Protein AF-A0A8J7H3U6-F1 (afdb_monomer_lite)

Foldseek 3Di:
DDWDKDKDKDKAADPVVVVVVQVCCCPPDQWPHKDWDDKDWDFDDDPVDTDIMIITMIIIIGDCVVVVPPPPPPDD

Secondary structure (DSSP, 8-state):
---EEEEEEEEES-HHHHHHHHHHHHHHSSEEEEEEEEEEEEEE--TTS-EEEEEEEEEEEE-GGGTTT-------

Sequence (76 aa):
MQDGKVYLTGRSHEYADIVHFSSRLATETALTSARLMQTWQEIMASPKGDVPGLTFHLQVDWRVERLSLQDEPHDE

pLDDT: mean 77.83, std 15.37, range [42.84, 93.81]

Radius of gyration: 16.38 Å; chains: 1; bounding box: 48×17×42 Å

Structure (mmCIF, N/CA/C/O backbone):
data_AF-A0A8J7H3U6-F1
#
_entry.id   AF-A0A8J7H3U6-F1
#
loop_
_atom_site.group_PDB
_atom_site.id
_atom_site.type_symbol
_atom_site.label_atom_id
_atom_site.label_alt_id
_atom_site.label_comp_id
_atom_site.label_asym_id
_atom_site.label_entity_id
_atom_site.label_seq_id
_atom_site.pdbx_PDB_ins_code
_atom_site.Cartn_x
_atom_site.Cartn_y
_atom_site.Cartn_z
_atom_site.occupancy
_atom_site.B_iso_or_equiv
_atom_site.auth_seq_id
_atom_site.auth_comp_id
_atom_site.auth_asym_id
_atom_site.auth_atom_id
_atom_site.pdbx_PDB_model_num
ATOM 1 N N . MET A 1 1 ? -17.284 -8.471 17.716 1.00 53.25 1 MET A N 1
ATOM 2 C CA . MET A 1 1 ? -16.366 -8.503 16.555 1.00 53.25 1 MET A CA 1
ATOM 3 C C . MET A 1 1 ? -14.989 -8.082 17.047 1.00 53.25 1 MET A C 1
ATOM 5 O O . MET A 1 1 ? -14.932 -7.232 17.925 1.00 53.25 1 MET A O 1
ATOM 9 N N . GLN A 1 2 ? -13.924 -8.737 16.588 1.00 55.06 2 GLN A N 1
ATOM 10 C CA . GLN A 1 2 ? -12.576 -8.600 17.147 1.00 55.06 2 GLN A CA 1
ATOM 11 C C . GLN A 1 2 ? -11.732 -7.684 16.254 1.00 55.06 2 GLN A C 1
ATOM 13 O O . GLN A 1 2 ? -11.817 -7.794 15.030 1.00 55.06 2 GLN A O 1
ATOM 18 N N . ASP A 1 3 ? -10.921 -6.816 16.859 1.00 65.75 3 ASP A N 1
ATOM 19 C CA . ASP A 1 3 ? -9.835 -6.139 16.151 1.00 65.75 3 ASP A CA 1
ATOM 20 C C . ASP A 1 3 ? -8.981 -7.187 15.432 1.00 65.75 3 ASP A C 1
ATOM 22 O O . ASP A 1 3 ? -8.707 -8.266 15.971 1.00 65.75 3 ASP A O 1
ATOM 26 N N . GLY A 1 4 ? -8.581 -6.893 14.200 1.00 76.50 4 GLY A N 1
ATOM 27 C CA . GLY A 1 4 ? -7.848 -7.850 13.380 1.00 76.50 4 GLY A CA 1
ATOM 28 C C . GLY A 1 4 ? -6.665 -7.236 12.655 1.00 76.50 4 GLY A C 1
ATOM 29 O O . GLY A 1 4 ? -6.389 -6.040 12.738 1.00 76.50 4 GLY A O 1
ATOM 30 N N . LYS A 1 5 ? -5.961 -8.098 11.930 1.00 84.25 5 LYS A N 1
ATOM 31 C CA . LYS A 1 5 ? -4.840 -7.725 11.075 1.00 84.25 5 LYS A CA 1
ATOM 32 C C . LYS A 1 5 ? -5.123 -8.210 9.672 1.00 84.25 5 LYS A C 1
ATOM 34 O O . LYS A 1 5 ? -5.486 -9.370 9.488 1.00 84.25 5 LYS A O 1
ATOM 39 N N . VAL A 1 6 ? -4.933 -7.332 8.700 1.00 85.00 6 VAL A N 1
ATOM 40 C CA . VAL A 1 6 ? -5.046 -7.650 7.280 1.00 85.00 6 VAL A CA 1
ATOM 41 C C . VAL A 1 6 ? -3.695 -7.408 6.627 1.00 85.00 6 VAL A C 1
ATOM 43 O O . VAL A 1 6 ? -3.002 -6.439 6.935 1.00 85.00 6 VAL A O 1
ATOM 46 N N . TYR A 1 7 ? -3.317 -8.305 5.724 1.00 89.06 7 TYR A N 1
ATOM 47 C CA . TYR A 1 7 ? -2.130 -8.154 4.896 1.00 89.06 7 TYR A CA 1
ATOM 48 C C . TYR A 1 7 ? -2.567 -7.754 3.491 1.00 89.06 7 TYR A C 1
ATOM 50 O O . TYR A 1 7 ? -3.402 -8.428 2.891 1.00 89.06 7 TYR A O 1
ATOM 58 N N . LEU A 1 8 ? -2.024 -6.650 2.982 1.00 88.38 8 LEU A N 1
ATOM 59 C CA . LEU A 1 8 ? -2.289 -6.162 1.633 1.00 88.38 8 LEU A CA 1
ATOM 60 C C . LEU A 1 8 ? -1.033 -6.315 0.783 1.00 88.38 8 LEU A C 1
ATOM 62 O O . LEU A 1 8 ? 0.062 -5.961 1.221 1.00 88.38 8 LEU A O 1
ATOM 66 N N . THR A 1 9 ? -1.215 -6.774 -0.448 1.00 91.81 9 THR A N 1
ATOM 67 C CA . THR A 1 9 ? -0.178 -6.782 -1.480 1.00 91.81 9 THR A CA 1
ATOM 68 C C . THR A 1 9 ? -0.611 -5.838 -2.588 1.00 91.81 9 THR A C 1
ATOM 70 O O . THR A 1 9 ? -1.726 -5.949 -3.096 1.00 91.81 9 THR A O 1
ATOM 73 N N . GLY A 1 10 ? 0.261 -4.905 -2.951 1.00 90.75 10 GLY A N 1
ATOM 74 C CA . GLY A 1 10 ? 0.004 -3.924 -3.996 1.00 90.75 10 GLY A CA 1
ATOM 75 C C . GLY A 1 10 ? 1.179 -3.783 -4.951 1.00 90.75 10 GLY A C 1
ATOM 76 O O . GLY A 1 10 ? 2.281 -4.264 -4.685 1.00 90.75 10 GLY A O 1
ATOM 77 N N . ARG A 1 11 ? 0.918 -3.103 -6.069 1.00 91.81 11 ARG A N 1
ATOM 78 C CA . ARG A 1 11 ? 1.907 -2.752 -7.089 1.00 91.81 11 ARG A CA 1
ATOM 79 C C . ARG A 1 11 ? 1.865 -1.255 -7.357 1.00 91.81 11 ARG A C 1
ATOM 81 O O . ARG A 1 11 ? 0.785 -0.672 -7.378 1.00 91.81 11 ARG A O 1
ATOM 88 N N . SER A 1 12 ? 3.028 -0.652 -7.562 1.00 90.50 12 SER A N 1
ATOM 89 C CA . SER A 1 12 ? 3.186 0.758 -7.927 1.00 90.50 12 SER A CA 1
ATOM 90 C C . SER A 1 12 ? 4.358 0.929 -8.889 1.00 90.50 12 SER A C 1
ATOM 92 O O . SER A 1 12 ? 5.231 0.069 -8.959 1.00 90.50 12 SER A O 1
ATOM 94 N N . HIS A 1 13 ? 4.408 2.041 -9.614 1.00 88.25 13 HIS A N 1
ATOM 95 C CA . HIS A 1 13 ? 5.595 2.424 -10.382 1.00 88.25 13 HIS A CA 1
ATOM 96 C C . HIS A 1 13 ? 6.562 3.286 -9.565 1.00 88.25 13 HIS A C 1
ATOM 98 O O . HIS A 1 13 ? 7.761 3.280 -9.836 1.00 88.25 13 HIS A O 1
ATOM 104 N N . GLU A 1 14 ? 6.066 3.971 -8.533 1.00 88.69 14 GLU A N 1
ATOM 105 C CA . GLU A 1 14 ? 6.854 4.893 -7.721 1.00 88.69 14 GLU A CA 1
ATOM 106 C C . GLU A 1 14 ? 6.759 4.560 -6.232 1.00 88.69 14 GLU A C 1
ATOM 108 O O . GLU A 1 14 ? 5.699 4.208 -5.708 1.00 88.69 14 GLU A O 1
ATOM 113 N N . TYR A 1 15 ? 7.886 4.688 -5.526 1.00 87.12 15 TYR A N 1
ATOM 114 C CA . TYR A 1 15 ? 7.934 4.465 -4.079 1.00 87.12 15 TYR A CA 1
ATOM 115 C C . TYR A 1 15 ? 7.179 5.554 -3.309 1.00 87.12 15 TYR A C 1
ATOM 117 O O . TYR A 1 15 ? 6.543 5.265 -2.296 1.00 87.12 15 TYR A O 1
ATOM 125 N N . ALA A 1 16 ? 7.208 6.795 -3.809 1.00 90.88 16 ALA A N 1
ATOM 126 C CA . ALA A 1 16 ? 6.459 7.905 -3.229 1.00 90.88 16 ALA A CA 1
ATOM 127 C C . ALA A 1 16 ? 4.960 7.578 -3.164 1.00 90.88 16 ALA A C 1
ATOM 129 O O . ALA A 1 16 ? 4.353 7.722 -2.104 1.00 90.88 16 ALA A O 1
ATOM 130 N N . ASP A 1 17 ? 4.394 7.028 -4.240 1.00 90.81 17 ASP A N 1
ATOM 131 C CA . ASP A 1 17 ? 2.989 6.611 -4.289 1.00 90.81 17 ASP A CA 1
ATOM 132 C C . ASP A 1 17 ? 2.654 5.546 -3.241 1.00 90.81 17 ASP A C 1
ATOM 134 O O . ASP A 1 17 ? 1.602 5.615 -2.607 1.00 90.81 17 ASP A O 1
ATOM 138 N N . ILE A 1 18 ? 3.561 4.593 -2.991 1.00 90.81 18 ILE A N 1
ATOM 139 C CA . ILE A 1 18 ? 3.379 3.560 -1.957 1.00 90.81 18 ILE A CA 1
ATOM 140 C C . ILE A 1 18 ? 3.304 4.205 -0.571 1.00 90.81 18 ILE A C 1
ATOM 142 O O . ILE A 1 18 ? 2.433 3.860 0.232 1.00 90.81 18 ILE A O 1
ATOM 146 N N . VAL A 1 19 ? 4.197 5.154 -0.281 1.00 88.62 19 VAL A N 1
ATOM 147 C CA . VAL A 1 19 ? 4.219 5.878 0.998 1.00 88.62 19 VAL A CA 1
ATOM 148 C C . VAL A 1 19 ? 2.953 6.721 1.162 1.00 88.62 19 VAL A C 1
ATOM 150 O O . VAL A 1 19 ? 2.303 6.647 2.207 1.00 88.62 19 VAL A O 1
ATOM 153 N N . HIS A 1 20 ? 2.557 7.463 0.125 1.00 89.38 20 HIS A N 1
ATOM 154 C CA . HIS A 1 20 ? 1.336 8.268 0.130 1.00 89.38 20 HIS A CA 1
ATOM 155 C C . HIS A 1 20 ? 0.083 7.406 0.326 1.00 89.38 20 HIS A C 1
ATOM 157 O O . HIS A 1 20 ? -0.748 7.721 1.179 1.00 89.38 20 HIS A O 1
ATOM 163 N N . PHE A 1 21 ? -0.030 6.289 -0.395 1.00 88.38 21 PHE A N 1
ATOM 164 C CA . PHE A 1 21 ? -1.12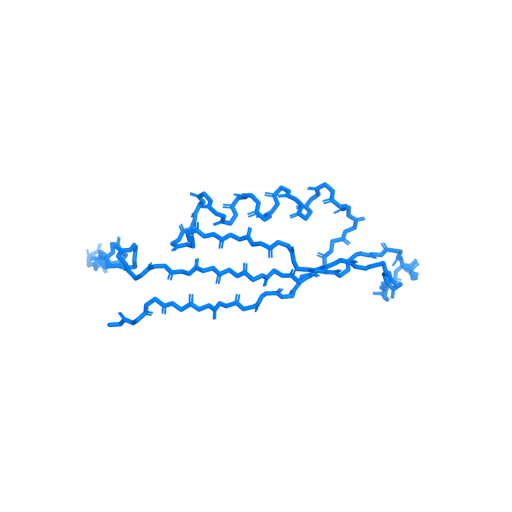1 5.327 -0.244 1.00 88.38 21 PHE A CA 1
ATOM 165 C C . PHE A 1 21 ? -1.187 4.748 1.176 1.00 88.38 21 PHE A C 1
ATOM 167 O O . PHE A 1 21 ? -2.250 4.745 1.796 1.00 88.38 21 PHE A O 1
ATOM 174 N N . SER A 1 22 ? -0.045 4.325 1.724 1.00 85.88 22 SER A N 1
ATOM 175 C CA . SER A 1 22 ? 0.041 3.756 3.076 1.00 85.88 22 SER A CA 1
ATOM 176 C C . SER A 1 22 ? -0.369 4.766 4.149 1.00 85.88 22 SER A C 1
ATOM 178 O O . SER A 1 22 ? -1.082 4.421 5.089 1.00 85.88 22 SER A O 1
ATOM 180 N N . SER A 1 23 ? 0.036 6.028 3.989 1.00 84.94 23 SER A N 1
ATOM 181 C CA . SER A 1 23 ? -0.357 7.106 4.896 1.00 84.94 23 SER A CA 1
ATOM 182 C C . SER A 1 23 ? -1.856 7.409 4.817 1.00 84.94 23 SER A C 1
ATOM 184 O O . SER A 1 23 ? -2.477 7.606 5.858 1.00 84.94 23 SER A O 1
ATOM 186 N N . ARG A 1 24 ? -2.446 7.429 3.612 1.00 84.12 24 ARG A N 1
ATOM 187 C CA . ARG A 1 24 ? -3.888 7.673 3.419 1.00 84.12 24 ARG A CA 1
ATOM 188 C C . ARG A 1 24 ? -4.752 6.544 3.968 1.00 84.12 24 ARG A C 1
ATOM 190 O O . ARG A 1 24 ? -5.784 6.819 4.573 1.00 84.12 24 ARG A O 1
ATOM 197 N N . LEU A 1 25 ? -4.319 5.289 3.825 1.00 80.75 25 LEU A N 1
ATOM 198 C CA . LEU A 1 25 ? -4.993 4.134 4.430 1.00 80.75 25 LEU A CA 1
ATOM 199 C C . LEU A 1 25 ? -5.202 4.333 5.934 1.00 80.75 25 LEU A C 1
ATOM 201 O O . LEU A 1 25 ? -6.303 4.101 6.422 1.00 80.75 25 LEU A O 1
ATOM 205 N N . ALA A 1 26 ? -4.185 4.818 6.649 1.00 71.19 26 ALA A N 1
ATOM 206 C CA . ALA A 1 26 ? -4.268 5.063 8.088 1.00 71.19 26 ALA A CA 1
ATOM 207 C C . ALA A 1 26 ? -5.190 6.236 8.479 1.00 71.19 26 ALA A C 1
ATOM 209 O O . ALA A 1 26 ? -5.630 6.301 9.624 1.00 71.19 26 ALA A O 1
ATOM 210 N N . THR A 1 27 ? -5.483 7.172 7.568 1.00 70.38 27 THR A N 1
ATOM 211 C CA . THR A 1 27 ? -6.273 8.378 7.882 1.00 70.38 27 THR A CA 1
ATOM 212 C C . THR A 1 27 ? -7.710 8.328 7.363 1.00 70.38 27 THR A C 1
ATOM 214 O O . THR A 1 27 ? -8.609 8.870 8.005 1.00 70.38 27 THR A O 1
ATOM 217 N N . GLU A 1 28 ? -7.951 7.686 6.220 1.00 66.56 28 GLU A N 1
ATOM 218 C CA . GLU A 1 28 ? -9.221 7.776 5.478 1.00 66.56 28 GLU A CA 1
ATOM 219 C C . GLU A 1 28 ? -10.152 6.573 5.670 1.00 66.56 28 GLU A C 1
ATOM 221 O O . GLU A 1 28 ? -11.266 6.569 5.156 1.00 66.56 28 GLU A O 1
ATOM 226 N N . THR A 1 29 ? -9.734 5.550 6.416 1.00 63.09 29 THR A N 1
ATOM 227 C CA . THR A 1 29 ? -10.502 4.304 6.561 1.00 63.09 29 THR A CA 1
ATOM 228 C C . THR A 1 29 ? -10.735 3.930 8.035 1.00 63.09 29 THR A C 1
ATOM 230 O O . THR A 1 29 ? -10.289 4.618 8.955 1.00 63.09 29 THR A O 1
ATOM 233 N N . ALA A 1 30 ? -11.449 2.828 8.294 1.00 62.72 30 ALA A N 1
ATOM 234 C CA . ALA A 1 30 ? -11.548 2.214 9.629 1.00 62.72 30 ALA A CA 1
ATOM 235 C C . ALA A 1 30 ? -10.233 1.538 10.088 1.00 62.72 30 ALA A C 1
ATOM 237 O O . ALA A 1 30 ? -10.178 0.898 11.142 1.00 62.72 30 ALA A O 1
ATOM 238 N N . LEU A 1 31 ? -9.174 1.658 9.285 1.00 69.81 31 LEU A N 1
ATOM 239 C CA . LEU A 1 31 ? -7.858 1.112 9.554 1.00 69.81 31 LEU A CA 1
ATOM 240 C C . LEU A 1 31 ? -7.098 2.075 10.467 1.00 69.81 31 LEU A C 1
ATOM 242 O O . LEU A 1 31 ? -6.975 3.261 10.185 1.00 69.81 31 LEU A O 1
ATOM 246 N N . THR A 1 32 ? -6.601 1.566 11.587 1.00 69.94 32 THR A N 1
ATOM 247 C CA . THR A 1 32 ? -5.938 2.375 12.617 1.00 69.94 32 THR A CA 1
ATOM 248 C C . THR A 1 32 ? -4.438 2.493 12.428 1.00 69.94 32 THR A C 1
ATOM 250 O O . THR A 1 32 ? -3.813 3.390 12.988 1.00 69.94 32 THR A O 1
ATOM 253 N N . SER A 1 33 ? -3.841 1.566 11.684 1.00 79.62 33 SER A N 1
ATOM 254 C CA . SER A 1 33 ? -2.414 1.584 11.389 1.00 79.62 33 SER A CA 1
ATOM 255 C C . SER A 1 33 ? -2.170 0.894 10.051 1.00 79.62 33 SER A C 1
ATOM 257 O O . SER A 1 33 ? -2.833 -0.092 9.732 1.00 79.62 33 SER A O 1
ATOM 259 N N . ALA A 1 34 ? -1.222 1.410 9.273 1.00 84.94 34 ALA A N 1
ATOM 260 C CA . ALA A 1 34 ? -0.707 0.757 8.079 1.00 84.94 34 ALA A CA 1
ATOM 261 C C . ALA A 1 34 ? 0.822 0.794 8.139 1.00 84.94 34 ALA A C 1
ATOM 263 O O . ALA A 1 34 ? 1.42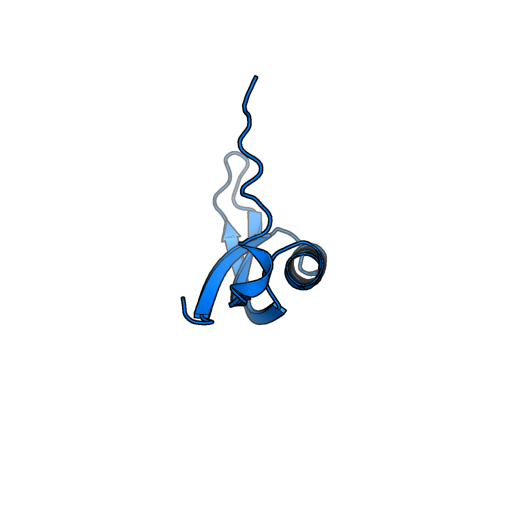9 1.861 8.236 1.00 84.94 34 ALA A O 1
ATOM 264 N N . ARG A 1 35 ? 1.452 -0.380 8.105 1.00 87.88 35 ARG A N 1
ATOM 265 C CA . ARG A 1 35 ? 2.905 -0.535 8.159 1.00 87.88 35 ARG A CA 1
ATOM 266 C C . ARG A 1 35 ? 3.409 -1.201 6.892 1.00 87.88 35 ARG A C 1
ATOM 268 O O . ARG A 1 35 ? 3.029 -2.331 6.590 1.00 87.88 35 ARG A O 1
ATOM 275 N N . LEU A 1 36 ? 4.328 -0.527 6.206 1.00 89.94 36 LEU A N 1
ATOM 276 C CA . LEU A 1 36 ? 5.105 -1.107 5.115 1.00 89.94 36 LEU A CA 1
ATOM 277 C C . LEU A 1 36 ? 6.054 -2.167 5.669 1.00 89.94 36 LEU A C 1
ATOM 279 O O . LEU A 1 36 ? 6.928 -1.873 6.485 1.00 89.94 36 LEU A O 1
ATOM 283 N N . MET A 1 37 ? 5.833 -3.412 5.257 1.00 92.81 37 MET A N 1
ATOM 284 C CA . MET A 1 37 ? 6.604 -4.568 5.711 1.00 92.81 37 MET A CA 1
ATOM 285 C C . MET A 1 37 ? 7.763 -4.852 4.765 1.00 92.81 37 MET A C 1
ATOM 287 O O . MET A 1 37 ? 8.877 -5.118 5.206 1.00 92.81 37 MET A O 1
ATOM 291 N N . GLN A 1 38 ? 7.490 -4.797 3.464 1.00 91.81 38 GLN A N 1
ATOM 292 C CA . GLN A 1 38 ? 8.466 -5.105 2.433 1.00 91.81 38 GLN A CA 1
ATOM 293 C C . GLN A 1 38 ? 8.124 -4.356 1.149 1.00 91.81 38 GLN A C 1
ATOM 295 O O . GLN A 1 38 ? 6.954 -4.134 0.828 1.00 91.81 38 GLN A O 1
ATOM 300 N N . THR A 1 39 ? 9.153 -3.988 0.397 1.00 92.25 39 THR A N 1
ATOM 301 C CA . THR A 1 39 ? 9.025 -3.491 -0.972 1.00 92.25 39 THR A CA 1
ATOM 302 C C . THR A 1 39 ? 10.196 -4.016 -1.777 1.00 92.25 39 THR A C 1
ATOM 304 O O . THR A 1 39 ? 11.318 -4.060 -1.274 1.00 92.25 39 THR A O 1
ATOM 307 N N . TRP A 1 40 ? 9.940 -4.437 -3.007 1.00 93.00 40 TRP A N 1
ATOM 308 C CA . TRP A 1 40 ? 10.988 -4.854 -3.928 1.00 93.00 40 TRP A CA 1
ATOM 309 C C . TRP A 1 40 ? 10.627 -4.468 -5.354 1.00 93.00 40 TRP A C 1
ATOM 311 O O . TRP A 1 40 ? 9.455 -4.318 -5.700 1.00 93.00 40 TRP A O 1
ATOM 321 N N . GLN A 1 41 ? 11.662 -4.304 -6.170 1.00 92.25 41 GLN A N 1
ATOM 322 C CA . GLN A 1 41 ? 11.512 -4.018 -7.584 1.00 92.25 41 GLN A CA 1
ATOM 323 C C . GLN A 1 41 ? 11.268 -5.312 -8.356 1.00 92.25 41 GLN A C 1
ATOM 325 O O . GLN A 1 41 ? 11.958 -6.311 -8.153 1.00 92.25 41 GLN A O 1
ATOM 330 N N . GLU A 1 42 ? 10.295 -5.277 -9.254 1.00 89.88 42 GLU A N 1
ATOM 331 C CA . GLU A 1 42 ? 9.995 -6.355 -10.182 1.00 89.88 42 GLU A CA 1
ATOM 332 C C . GLU A 1 42 ? 9.848 -5.811 -11.601 1.00 89.88 42 GLU A C 1
ATOM 334 O O . GLU A 1 42 ? 9.553 -4.636 -11.820 1.00 89.88 42 GLU A O 1
ATOM 339 N N . ILE A 1 43 ? 10.078 -6.682 -12.575 1.00 87.94 43 ILE A N 1
ATOM 340 C CA . ILE A 1 43 ? 9.746 -6.402 -13.964 1.00 87.94 43 ILE A CA 1
ATOM 341 C C . ILE A 1 43 ? 8.305 -6.862 -14.176 1.00 87.94 43 ILE A C 1
ATOM 343 O O . ILE A 1 43 ? 8.004 -8.049 -14.056 1.00 87.94 43 ILE A O 1
ATOM 347 N N . MET A 1 44 ? 7.406 -5.915 -14.432 1.00 80.38 44 MET A N 1
ATOM 348 C CA . MET A 1 44 ? 5.990 -6.189 -14.650 1.00 80.38 44 MET A CA 1
ATOM 349 C C . MET A 1 44 ? 5.716 -6.305 -16.145 1.00 80.38 44 MET A C 1
ATOM 351 O O . MET A 1 44 ? 6.052 -5.406 -16.921 1.00 80.38 44 MET A O 1
ATOM 355 N N . ALA A 1 45 ? 5.053 -7.392 -16.532 1.00 81.94 45 ALA A N 1
ATOM 356 C CA . ALA A 1 45 ? 4.588 -7.571 -17.898 1.00 81.94 45 ALA A CA 1
ATOM 357 C C . ALA A 1 45 ? 3.558 -6.485 -18.243 1.00 81.94 45 ALA A C 1
ATOM 359 O O . ALA A 1 45 ? 2.563 -6.305 -17.537 1.00 81.94 45 ALA A O 1
ATOM 360 N N . SER A 1 46 ? 3.786 -5.771 -19.344 1.00 78.94 46 SER A N 1
ATOM 361 C CA . SER A 1 46 ? 2.877 -4.747 -19.858 1.00 78.94 46 SER A CA 1
ATOM 362 C C . SER A 1 46 ? 2.703 -4.903 -21.373 1.00 78.94 46 SER A C 1
ATOM 364 O O . SER A 1 46 ? 3.643 -5.304 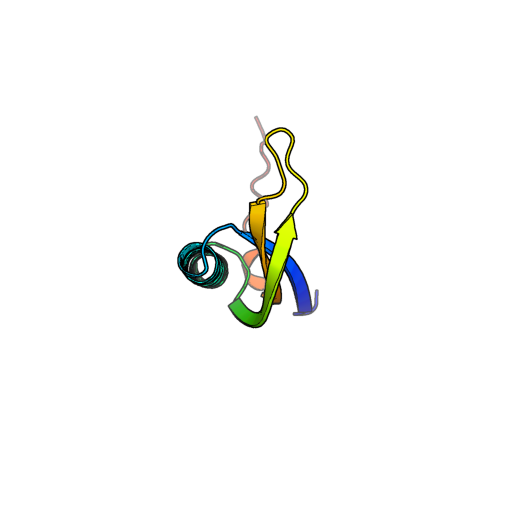-22.063 1.00 78.94 46 SER A O 1
ATOM 366 N N . PRO A 1 47 ? 1.528 -4.552 -21.937 1.00 78.19 47 PRO A N 1
ATOM 367 C CA . PRO A 1 47 ? 1.274 -4.633 -23.379 1.00 78.19 47 PRO A CA 1
ATOM 368 C C . PRO A 1 47 ? 2.256 -3.826 -24.240 1.00 78.19 47 PRO A C 1
ATOM 370 O O . PRO A 1 47 ? 2.365 -4.068 -25.438 1.00 78.19 47 PRO A O 1
ATOM 373 N N . LYS A 1 48 ? 2.941 -2.841 -23.646 1.00 81.75 48 LYS A N 1
ATOM 374 C CA . LYS A 1 48 ? 3.907 -1.960 -24.323 1.00 81.75 48 LYS A CA 1
ATOM 375 C C . LYS A 1 48 ? 5.367 -2.367 -24.087 1.00 81.75 48 LYS A C 1
ATOM 377 O O . LYS A 1 48 ? 6.264 -1.617 -24.459 1.00 81.75 48 LYS A O 1
ATOM 382 N N . GLY A 1 49 ? 5.593 -3.534 -23.488 1.00 77.00 49 GLY A N 1
ATOM 383 C CA . GLY A 1 49 ? 6.903 -4.009 -23.059 1.00 77.00 49 GLY A CA 1
ATOM 384 C C . GLY A 1 49 ? 7.035 -4.008 -21.542 1.00 77.00 49 GLY A C 1
ATOM 385 O O . GLY A 1 49 ? 6.325 -3.290 -20.840 1.00 77.00 49 GLY A O 1
ATOM 386 N N . ASP A 1 50 ? 7.942 -4.848 -21.064 1.00 87.25 50 ASP A N 1
ATOM 387 C CA . ASP A 1 50 ? 8.267 -5.022 -19.657 1.00 87.25 50 ASP A CA 1
ATOM 388 C C . ASP A 1 50 ? 8.685 -3.696 -19.010 1.00 87.25 50 ASP A C 1
ATOM 390 O O . ASP A 1 50 ? 9.595 -3.013 -19.485 1.00 87.25 50 ASP A O 1
ATOM 394 N N . VAL A 1 51 ? 8.009 -3.326 -17.920 1.00 83.56 51 VAL A N 1
ATOM 395 C CA . VAL A 1 51 ? 8.258 -2.071 -17.200 1.00 83.56 51 VAL A CA 1
ATOM 396 C C . VAL A 1 51 ? 8.701 -2.345 -15.767 1.00 83.56 51 VAL A C 1
ATOM 398 O O . VAL A 1 51 ? 8.168 -3.250 -15.120 1.00 83.56 51 VAL A O 1
ATOM 401 N N . PRO A 1 52 ? 9.652 -1.565 -15.228 1.00 85.88 52 PRO A N 1
ATOM 402 C CA . PRO A 1 52 ? 9.980 -1.645 -13.817 1.00 85.88 52 PRO A CA 1
ATOM 403 C C . PRO A 1 52 ? 8.772 -1.219 -12.973 1.00 85.88 52 PRO A C 1
ATOM 405 O O . PRO A 1 52 ? 8.120 -0.202 -13.227 1.00 85.88 52 PRO A O 1
ATOM 408 N N . GLY A 1 53 ? 8.483 -2.026 -11.962 1.00 90.88 53 GLY A N 1
ATOM 409 C CA . GLY A 1 53 ? 7.478 -1.784 -10.943 1.00 90.88 53 GLY A CA 1
ATOM 410 C C . GLY A 1 53 ? 8.002 -2.122 -9.563 1.00 90.88 53 GLY A C 1
ATOM 411 O O . GLY A 1 53 ? 9.071 -2.707 -9.397 1.00 90.88 53 GLY A O 1
ATOM 412 N N . LEU A 1 54 ? 7.222 -1.757 -8.563 1.00 92.69 54 LEU A N 1
ATOM 413 C CA . LEU A 1 54 ? 7.447 -2.059 -7.166 1.00 92.69 54 LEU A CA 1
ATOM 414 C C . LEU A 1 54 ? 6.265 -2.879 -6.667 1.00 92.69 54 LEU A C 1
ATOM 416 O O . LEU A 1 54 ? 5.135 -2.391 -6.681 1.00 92.69 54 LEU A O 1
ATOM 420 N N . THR A 1 55 ? 6.529 -4.086 -6.175 1.00 93.56 55 THR A N 1
ATOM 421 C CA . THR A 1 55 ? 5.566 -4.798 -5.331 1.00 93.56 55 THR A CA 1
ATOM 422 C C . THR A 1 55 ? 5.832 -4.445 -3.882 1.00 93.56 55 THR A C 1
ATOM 424 O O . THR A 1 55 ? 6.982 -4.374 -3.440 1.00 93.56 55 THR A O 1
ATOM 427 N N . PHE A 1 56 ? 4.760 -4.223 -3.129 1.00 93.38 56 PHE A N 1
ATOM 428 C CA . PHE A 1 56 ? 4.843 -3.895 -1.718 1.00 93.38 56 PHE A CA 1
ATOM 429 C C . PHE A 1 56 ? 3.819 -4.652 -0.887 1.00 93.38 56 PHE A C 1
ATOM 431 O O . PHE A 1 56 ? 2.705 -4.929 -1.333 1.00 93.38 56 PHE A O 1
ATOM 438 N N . HIS A 1 57 ? 4.210 -4.955 0.348 1.00 93.81 57 HIS A N 1
ATOM 439 C CA . HIS A 1 57 ? 3.377 -5.608 1.347 1.00 93.81 57 HIS A CA 1
ATOM 440 C C . HIS A 1 57 ? 3.114 -4.661 2.516 1.00 93.81 57 HIS A C 1
ATO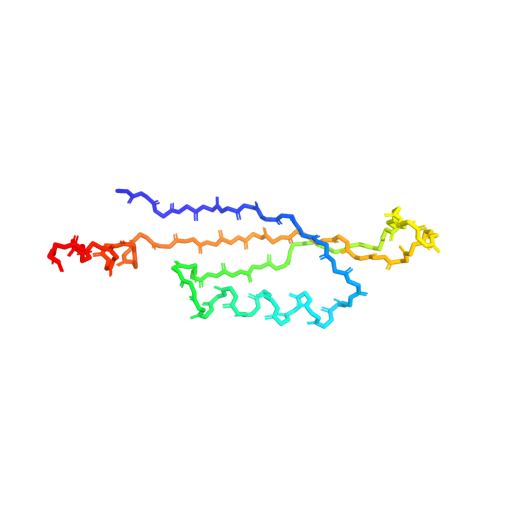M 442 O O . HIS A 1 57 ? 4.055 -4.143 3.127 1.00 93.81 57 HIS A O 1
ATOM 448 N N . LEU A 1 58 ? 1.840 -4.481 2.857 1.00 92.06 58 LEU A N 1
ATOM 449 C CA . LEU A 1 58 ? 1.394 -3.745 4.035 1.00 92.06 58 LEU A CA 1
ATOM 450 C C . LEU A 1 58 ? 0.783 -4.699 5.051 1.00 92.06 58 LEU A C 1
ATOM 452 O O . LEU A 1 58 ? 0.006 -5.581 4.696 1.00 92.06 58 LEU A O 1
ATOM 456 N N . GLN A 1 59 ? 1.090 -4.474 6.323 1.00 90.88 59 GLN A N 1
ATOM 457 C CA . GLN A 1 59 ? 0.273 -4.967 7.422 1.00 90.88 59 GLN A CA 1
ATOM 458 C C . GLN A 1 59 ? -0.601 -3.818 7.904 1.00 90.88 59 GLN A C 1
ATOM 460 O O . GLN A 1 59 ? -0.096 -2.732 8.191 1.00 90.88 59 GLN A O 1
ATOM 465 N N . VAL A 1 60 ? -1.897 -4.070 8.002 1.00 87.75 60 VAL A N 1
ATOM 466 C CA . VAL A 1 60 ? -2.882 -3.067 8.373 1.00 87.75 60 VAL A CA 1
ATOM 467 C C . VAL A 1 60 ? -3.706 -3.573 9.548 1.00 87.75 60 VAL A C 1
ATOM 469 O O . VAL A 1 60 ? -4.238 -4.684 9.507 1.00 87.75 60 VAL A O 1
ATOM 472 N N . ASP A 1 61 ? -3.812 -2.757 10.591 1.00 84.62 61 ASP A N 1
ATOM 473 C CA . ASP A 1 61 ? -4.681 -3.027 11.736 1.00 84.62 61 ASP A CA 1
ATOM 474 C C . ASP A 1 61 ? -6.022 -2.306 11.524 1.00 84.62 61 ASP A C 1
ATOM 476 O O . ASP A 1 61 ? -6.038 -1.131 11.152 1.00 84.62 61 ASP A O 1
ATOM 480 N N . TRP A 1 62 ? -7.146 -2.978 11.779 1.00 77.88 62 TRP A N 1
ATOM 481 C CA . TRP A 1 62 ? -8.496 -2.398 11.680 1.00 77.88 62 TRP A CA 1
ATOM 482 C C . TRP A 1 62 ? -9.217 -2.468 13.026 1.00 77.88 62 TRP A C 1
ATOM 484 O O . TRP A 1 62 ? -9.065 -3.453 13.754 1.00 77.88 62 TRP A O 1
ATOM 494 N N . ARG A 1 63 ? -9.995 -1.425 13.346 1.00 66.88 63 ARG A N 1
ATOM 495 C CA . ARG A 1 63 ? -10.858 -1.388 14.535 1.00 66.88 63 ARG A CA 1
ATOM 496 C C . ARG A 1 63 ? -12.320 -1.391 14.143 1.00 66.88 63 ARG A C 1
ATOM 498 O O . ARG A 1 63 ? -12.749 -0.632 13.275 1.00 66.88 63 ARG A O 1
ATOM 505 N N . VAL A 1 64 ? -13.099 -2.206 14.844 1.00 60.69 64 VAL A N 1
ATOM 506 C CA . VAL A 1 64 ? -14.522 -2.392 14.539 1.00 60.69 64 VAL A CA 1
ATOM 507 C C . VAL A 1 64 ? -15.371 -1.175 14.918 1.00 60.69 64 VAL A C 1
ATOM 509 O O . VAL A 1 64 ? -16.402 -0.940 14.298 1.00 60.69 64 VAL A O 1
ATOM 512 N N . GLU A 1 65 ? -14.922 -0.346 15.864 1.00 59.88 65 GLU A N 1
ATOM 513 C CA . GLU A 1 65 ? -15.674 0.824 16.353 1.00 59.88 65 GLU A CA 1
ATOM 514 C C . GLU A 1 65 ? -16.093 1.807 15.238 1.00 59.88 65 GLU A C 1
ATOM 516 O O . GLU A 1 65 ? -17.072 2.529 15.397 1.00 59.88 65 GLU A O 1
ATOM 521 N N . ARG A 1 66 ? -15.398 1.810 14.088 1.00 53.09 66 ARG A N 1
ATOM 522 C CA . ARG A 1 66 ? -15.706 2.656 12.920 1.00 53.09 66 ARG A CA 1
ATOM 523 C C . ARG A 1 66 ? -16.620 2.020 11.864 1.00 53.09 66 ARG A C 1
ATOM 525 O O . ARG A 1 66 ? -17.043 2.732 10.960 1.00 53.09 66 ARG A O 1
ATOM 532 N N . LEU A 1 67 ? -16.919 0.722 11.943 1.00 47.91 67 LEU A N 1
ATOM 533 C CA . LEU A 1 67 ? -17.797 0.039 10.977 1.00 47.91 67 LEU A CA 1
ATOM 534 C C . LEU A 1 67 ? -19.279 0.132 11.342 1.00 47.91 67 LEU A C 1
ATOM 536 O O . LEU A 1 67 ? -20.127 -0.001 10.471 1.00 47.91 67 LEU A O 1
ATOM 540 N N . SER A 1 68 ? -19.594 0.439 12.600 1.00 48.78 68 SER A N 1
ATOM 541 C CA . SER A 1 68 ? -20.972 0.595 13.083 1.00 48.78 68 SER A CA 1
ATOM 542 C C . SER A 1 68 ? -21.631 1.930 12.691 1.00 48.78 68 SER A C 1
ATOM 544 O O . SER A 1 68 ? -22.678 2.266 13.230 1.00 48.78 68 SER A O 1
ATOM 546 N N . LEU A 1 69 ? -21.011 2.718 11.802 1.00 48.59 69 LEU A N 1
ATOM 547 C CA . LEU A 1 69 ? -21.490 4.036 11.352 1.00 48.59 69 LEU A CA 1
ATOM 548 C C . LEU A 1 69 ? -21.818 4.084 9.846 1.00 48.59 69 LEU A C 1
ATOM 550 O O . LEU A 1 69 ? -21.979 5.170 9.300 1.00 48.59 69 LEU A O 1
ATOM 554 N N . GLN A 1 70 ? -21.917 2.933 9.171 1.00 49.78 70 GLN A N 1
ATOM 555 C CA . GLN A 1 70 ? -22.387 2.843 7.776 1.00 49.78 70 GLN A CA 1
ATOM 556 C C . GLN A 1 70 ? -23.705 2.065 7.616 1.00 49.78 70 GLN A C 1
ATOM 558 O O . GLN 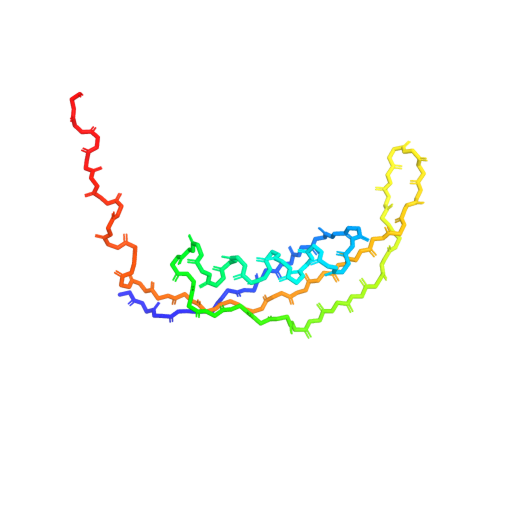A 1 70 ? -24.042 1.656 6.511 1.00 49.78 70 GLN A O 1
ATOM 563 N N . ASP A 1 71 ? -24.467 1.901 8.698 1.00 48.34 71 ASP A N 1
ATOM 564 C CA . ASP A 1 71 ? -25.893 1.559 8.642 1.00 48.34 71 ASP A CA 1
ATOM 565 C C . ASP A 1 71 ? -26.703 2.861 8.777 1.00 48.34 71 ASP A C 1
ATOM 567 O O . ASP A 1 71 ? -27.313 3.135 9.809 1.00 48.34 71 ASP A O 1
ATOM 571 N N . GLU A 1 72 ? -26.679 3.712 7.748 1.00 48.19 72 GLU A N 1
ATOM 572 C CA . GLU A 1 72 ? -27.919 4.420 7.427 1.00 48.19 72 GLU A CA 1
ATOM 573 C C . GLU A 1 72 ? -28.671 3.503 6.461 1.00 48.19 72 GLU A C 1
ATOM 575 O O . GLU A 1 72 ? -28.131 3.187 5.394 1.00 48.19 72 GLU A O 1
ATOM 580 N N . PRO A 1 73 ? -29.879 3.019 6.809 1.00 46.31 73 PRO A N 1
ATOM 581 C CA . PRO A 1 73 ? -30.726 2.399 5.814 1.00 46.31 73 PRO A CA 1
ATOM 582 C C . PRO A 1 73 ? -30.978 3.471 4.757 1.00 46.31 73 PRO A C 1
ATOM 584 O O . PRO A 1 73 ? -31.518 4.536 5.053 1.00 46.31 73 PRO A O 1
ATOM 587 N N . HIS A 1 74 ? -30.554 3.204 3.525 1.00 52.66 74 HIS A N 1
ATOM 588 C CA . HIS A 1 74 ? -31.149 3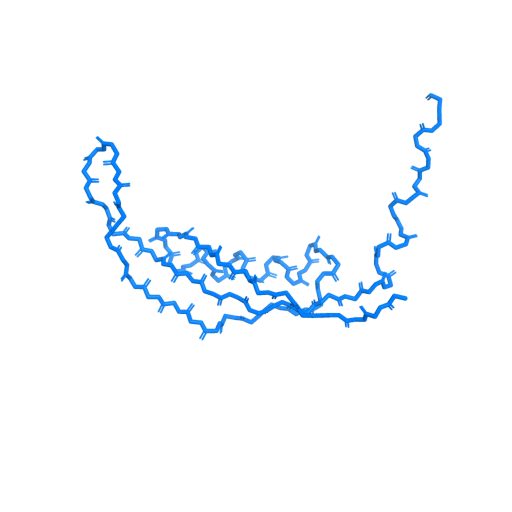.851 2.366 1.00 52.66 74 HIS A CA 1
ATOM 589 C C . HIS A 1 74 ? -32.610 3.385 2.292 1.00 52.66 74 HIS A C 1
ATOM 591 O O . HIS A 1 74 ? -32.945 2.510 1.498 1.00 52.66 74 HIS A O 1
ATOM 597 N N . ASP A 1 75 ? -33.438 3.918 3.187 1.00 51.94 75 ASP A N 1
ATOM 598 C CA . ASP A 1 75 ? -34.883 3.889 3.088 1.00 51.94 75 ASP A CA 1
ATOM 599 C C . ASP A 1 75 ? -35.342 5.216 2.471 1.00 51.94 75 ASP A C 1
ATOM 601 O O . ASP A 1 75 ? -34.994 6.301 2.944 1.00 51.94 75 ASP A O 1
ATOM 605 N N . GLU A 1 76 ? -36.146 5.023 1.422 1.00 42.84 76 GLU A N 1
ATOM 606 C CA . GLU A 1 76 ? -36.951 5.947 0.602 1.00 42.84 76 GLU A CA 1
ATOM 607 C C . GLU A 1 76 ? -36.304 6.605 -0.631 1.00 42.84 76 GLU A C 1
ATOM 609 O O . GLU A 1 76 ? -35.572 7.615 -0.531 1.00 42.84 76 GLU A O 1
#